Protein AF-A0A6B1F354-F1 (afdb_monomer_lite)

Secondary structure (DSSP, 8-state):
--EEEEETTEEEEE----TTTTT--HHHHHHHHHH-GGGTSTTPEEEEEEE---TT----EEEEEE-TT--EEEE---

Sequence (78 aa):
MALFQFNDNTFTSIEETTYEEVGKLERDIQTLIKTQPEIISPDTLIVSEEFSPWEDSNNRIDLLGIDSEANLVVIELK

Structure (mmCIF, N/CA/C/O backbone):
data_AF-A0A6B1F354-F1
#
_entry.id   AF-A0A6B1F354-F1
#
loop_
_atom_site.group_PDB
_atom_site.id
_atom_site.type_symbol
_atom_site.label_atom_id
_atom_site.label_alt_id
_atom_site.label_comp_id
_atom_site.label_asym_id
_atom_site.label_entity_id
_atom_site.label_seq_id
_atom_site.pdbx_PDB_ins_code
_atom_site.Cartn_x
_atom_site.Cartn_y
_atom_site.Cartn_z
_atom_site.occupancy
_atom_site.B_iso_or_equiv
_atom_site.auth_seq_id
_atom_site.auth_comp_id
_atom_site.auth_asym_id
_atom_site.auth_atom_id
_atom_site.pdbx_PDB_model_num
ATOM 1 N N . MET A 1 1 ? -13.715 10.862 9.816 1.00 73.88 1 MET A N 1
ATOM 2 C CA . MET A 1 1 ? -14.944 10.387 9.114 1.00 73.88 1 MET A CA 1
ATOM 3 C C . MET A 1 1 ? -15.337 9.115 9.829 1.00 73.88 1 MET A C 1
ATOM 5 O O . MET A 1 1 ? -14.468 8.275 9.970 1.00 73.88 1 MET A O 1
ATOM 9 N N . ALA A 1 2 ? -16.563 8.976 10.340 1.00 85.00 2 ALA A N 1
ATOM 10 C CA . ALA A 1 2 ? -16.872 7.841 11.214 1.00 85.00 2 ALA A CA 1
ATOM 11 C C . ALA A 1 2 ? -16.839 6.510 10.439 1.00 85.00 2 ALA A C 1
ATOM 13 O O . ALA A 1 2 ? -17.574 6.344 9.464 1.00 85.00 2 ALA A O 1
ATOM 14 N N . LEU A 1 3 ? -15.982 5.584 10.875 1.00 92.25 3 LEU A N 1
ATOM 15 C CA . LEU A 1 3 ? -15.894 4.223 10.353 1.00 92.25 3 LEU A CA 1
ATOM 16 C C . LEU A 1 3 ? -16.652 3.276 11.286 1.00 92.25 3 LEU A C 1
ATOM 18 O O . LEU A 1 3 ? -16.561 3.382 12.506 1.00 92.25 3 LEU A O 1
ATOM 22 N N . PHE A 1 4 ? -17.398 2.336 10.710 1.00 94.12 4 PHE A N 1
ATOM 23 C CA . PHE A 1 4 ? -18.127 1.317 11.460 1.00 94.12 4 PHE A CA 1
ATOM 24 C C . PHE A 1 4 ? -17.839 -0.058 10.873 1.00 94.12 4 PHE A C 1
ATOM 26 O O . PHE A 1 4 ? -17.853 -0.235 9.654 1.00 94.12 4 PHE A O 1
ATOM 33 N N . GLN A 1 5 ? -17.634 -1.043 11.742 1.00 94.12 5 GLN A N 1
ATOM 34 C CA . GLN A 1 5 ? -17.589 -2.445 11.356 1.00 94.12 5 GLN A CA 1
ATOM 35 C C . GLN A 1 5 ? -19.004 -3.029 11.413 1.00 94.12 5 GLN A C 1
ATOM 37 O O . GLN A 1 5 ? -19.688 -2.899 12.431 1.00 94.12 5 GLN A O 1
ATOM 42 N N . PHE A 1 6 ? -19.438 -3.677 10.330 1.00 95.81 6 PHE A N 1
ATOM 43 C CA . PHE A 1 6 ? -20.700 -4.412 10.280 1.00 95.81 6 PHE A CA 1
ATOM 44 C C . PHE A 1 6 ? -20.441 -5.912 10.411 1.00 95.81 6 PHE A C 1
ATOM 46 O O . PHE A 1 6 ? -19.949 -6.528 9.470 1.00 95.81 6 PHE A O 1
ATOM 53 N N . ASN A 1 7 ? -20.803 -6.484 11.559 1.00 92.69 7 ASN A N 1
ATOM 54 C CA . ASN A 1 7 ? -20.715 -7.918 11.846 1.00 92.69 7 ASN A CA 1
ATOM 55 C C . ASN A 1 7 ? -21.982 -8.360 12.592 1.00 92.69 7 ASN A C 1
ATOM 57 O O . ASN A 1 7 ? -22.535 -7.593 13.382 1.00 92.69 7 ASN A O 1
ATOM 61 N N . ASP A 1 8 ? -22.446 -9.590 12.356 1.00 92.25 8 ASP A N 1
ATOM 62 C CA . ASP A 1 8 ? -23.571 -10.205 13.085 1.00 92.25 8 ASP A CA 1
ATOM 63 C C . ASP A 1 8 ? -24.829 -9.324 13.176 1.00 92.25 8 ASP A C 1
ATOM 65 O O . ASP A 1 8 ? -25.522 -9.276 14.191 1.00 92.25 8 ASP A O 1
ATOM 69 N N . ASN A 1 9 ? -25.132 -8.607 12.090 1.00 93.19 9 ASN A N 1
ATOM 70 C CA . ASN A 1 9 ? -26.275 -7.697 12.002 1.00 93.19 9 ASN A CA 1
ATOM 71 C C . ASN A 1 9 ? -26.226 -6.521 13.006 1.00 93.19 9 ASN A C 1
ATOM 73 O O . ASN A 1 9 ? -27.261 -5.938 13.340 1.00 93.19 9 ASN A O 1
ATOM 77 N N . THR A 1 10 ? -25.025 -6.161 13.469 1.00 94.81 10 THR A N 1
ATOM 78 C CA . THR A 1 10 ? -24.748 -5.032 14.368 1.00 94.81 10 THR A CA 1
ATOM 79 C C . THR A 1 10 ? -23.664 -4.119 13.792 1.00 94.81 10 THR A C 1
ATOM 81 O O . THR A 1 10 ? -22.796 -4.562 13.038 1.00 94.81 10 THR A O 1
ATOM 84 N N . PHE A 1 11 ? -23.720 -2.831 14.145 1.00 95.00 11 PHE A N 1
ATOM 85 C CA . PHE A 1 11 ? -22.682 -1.854 13.812 1.00 95.00 11 PHE A CA 1
ATOM 86 C C . PHE A 1 11 ? -21.868 -1.519 15.058 1.00 95.00 11 PHE A C 1
ATOM 88 O O . PHE A 1 11 ? -22.433 -1.109 16.072 1.00 95.00 11 PHE A O 1
ATOM 95 N N . THR A 1 12 ? -20.548 -1.651 14.958 1.00 94.50 12 THR A N 1
ATOM 96 C CA . THR A 1 12 ? -19.604 -1.246 16.007 1.00 94.50 12 THR A CA 1
ATOM 97 C C . THR A 1 12 ? -18.748 -0.095 15.491 1.00 94.50 12 THR A C 1
ATOM 99 O O . THR A 1 12 ? -18.224 -0.177 14.382 1.00 94.50 12 THR A O 1
ATOM 102 N N . SER A 1 13 ? -18.639 0.987 16.267 1.00 93.50 13 SER A N 1
ATOM 103 C CA . SER A 1 13 ? -17.777 2.127 15.926 1.00 93.50 13 SER A CA 1
ATOM 104 C C . SER A 1 13 ? -16.316 1.687 15.905 1.00 93.50 13 SER A C 1
ATOM 106 O O . SER A 1 13 ? -15.873 0.991 16.819 1.00 93.50 13 SER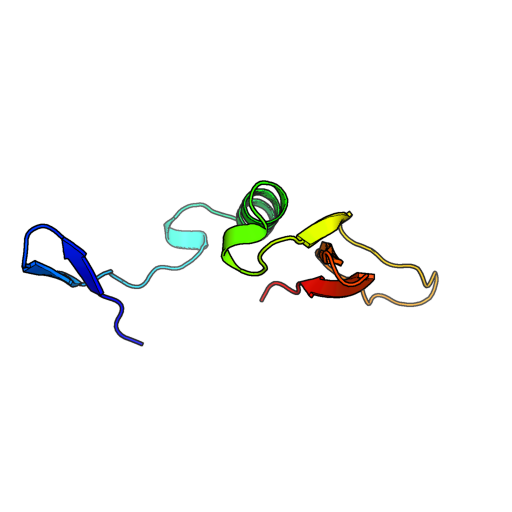 A O 1
ATOM 108 N N . ILE A 1 14 ? -15.580 2.081 14.869 1.00 94.44 14 ILE A N 1
ATOM 109 C CA . ILE A 1 14 ? -14.127 1.938 14.819 1.00 94.44 14 ILE A CA 1
ATOM 110 C C . ILE A 1 14 ? -13.547 3.261 15.308 1.00 94.44 14 ILE A C 1
ATOM 112 O O . ILE A 1 14 ? -13.717 4.293 14.657 1.00 94.44 14 ILE A O 1
ATOM 116 N N . GLU A 1 15 ? -12.898 3.221 16.469 1.00 91.62 15 GLU A N 1
ATOM 117 C CA . GLU A 1 15 ? -12.212 4.381 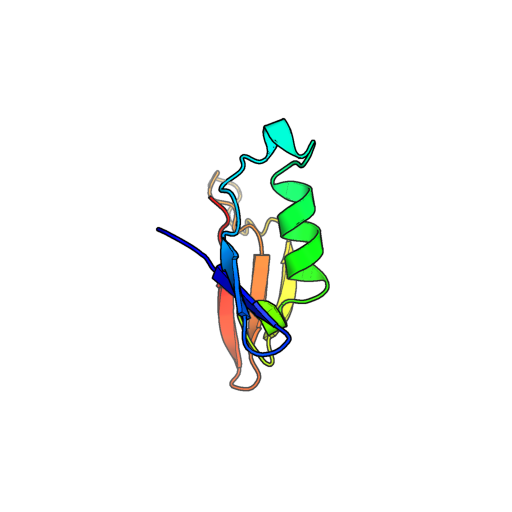17.034 1.00 91.62 15 GLU A CA 1
ATOM 118 C C . GLU A 1 15 ? -11.068 4.818 16.110 1.00 91.62 15 GLU A C 1
ATOM 120 O O . GLU A 1 15 ? -10.299 3.990 15.613 1.00 91.62 15 GLU A O 1
ATOM 125 N N . GLU A 1 16 ? -10.969 6.126 15.866 1.00 91.31 16 GLU A N 1
ATOM 126 C CA . GLU A 1 16 ? -9.825 6.697 15.157 1.00 91.31 16 GLU A CA 1
ATOM 127 C C . GLU A 1 16 ? -8.564 6.536 16.024 1.00 91.31 16 GLU A C 1
ATOM 129 O O . GLU A 1 16 ? -8.619 6.577 17.252 1.00 91.31 16 GLU A O 1
ATOM 134 N N . THR A 1 17 ? -7.418 6.337 15.380 1.00 90.81 17 THR A N 1
ATOM 135 C CA . THR A 1 17 ? -6.126 6.216 16.059 1.00 90.81 17 THR A CA 1
ATOM 136 C C . THR A 1 17 ? -5.024 6.829 15.206 1.00 90.81 17 THR A C 1
ATOM 138 O O . THR A 1 17 ? -5.222 7.120 14.023 1.00 90.81 17 THR A O 1
ATOM 141 N N . THR A 1 18 ? -3.856 7.025 15.801 1.00 89.12 18 THR A N 1
ATOM 142 C CA . THR A 1 18 ? -2.642 7.506 15.140 1.00 89.12 18 THR A CA 1
ATOM 143 C C . THR A 1 18 ? -1.588 6.405 15.061 1.00 89.12 18 THR A C 1
ATOM 145 O O . THR A 1 18 ? -1.598 5.463 15.851 1.00 89.12 18 THR A O 1
ATOM 148 N N . TYR A 1 19 ? -0.628 6.536 14.141 1.00 88.25 19 TYR A N 1
ATOM 149 C CA . TYR A 1 19 ? 0.501 5.605 14.049 1.00 88.25 19 TYR A CA 1
ATOM 150 C C . TYR A 1 19 ? 1.283 5.485 15.367 1.00 88.25 19 TYR A C 1
ATOM 152 O O . TYR A 1 19 ? 1.679 4.383 15.745 1.00 88.25 19 TYR A O 1
ATOM 160 N N . GLU A 1 20 ? 1.449 6.594 16.092 1.00 90.25 20 GLU A N 1
ATOM 161 C CA . GLU A 1 20 ? 2.149 6.628 17.379 1.00 90.25 20 GLU A CA 1
ATOM 162 C C . GLU A 1 20 ? 1.432 5.792 18.447 1.00 90.25 20 GLU A C 1
ATOM 164 O O . GLU A 1 20 ? 2.060 4.962 19.104 1.00 90.25 20 GLU A O 1
ATOM 169 N N . GLU A 1 21 ? 0.113 5.950 18.578 1.00 93.88 21 GLU A N 1
ATOM 170 C CA . GLU A 1 21 ? -0.696 5.227 19.570 1.00 93.88 21 GLU A CA 1
ATOM 171 C C . GLU A 1 21 ? -0.662 3.709 19.373 1.00 93.88 21 GLU A C 1
ATOM 173 O O . GLU A 1 21 ? -0.684 2.957 20.349 1.00 93.88 21 GLU A O 1
ATOM 178 N N . VAL A 1 22 ? -0.574 3.250 18.121 1.00 93.00 22 VAL A N 1
ATOM 179 C CA . VAL A 1 22 ? -0.478 1.819 17.795 1.00 93.00 22 VAL A CA 1
ATOM 180 C C . VAL A 1 22 ? 0.964 1.313 17.674 1.00 93.00 22 VAL A C 1
ATOM 182 O O . VAL A 1 22 ? 1.174 0.142 17.345 1.00 93.00 22 VAL A O 1
ATOM 185 N N . GLY A 1 23 ? 1.964 2.163 17.933 1.00 93.50 23 GLY A N 1
ATOM 186 C CA . GLY A 1 23 ? 3.383 1.806 17.850 1.00 93.50 23 GLY A CA 1
ATOM 187 C C . GLY A 1 23 ? 3.815 1.372 16.448 1.00 93.50 23 GLY A C 1
ATOM 188 O O . GLY A 1 23 ? 4.609 0.438 16.310 1.00 93.50 23 GLY A O 1
ATOM 189 N N . LYS A 1 24 ? 3.249 2.001 15.414 1.00 92.81 24 LYS A N 1
ATOM 190 C CA . LYS A 1 24 ? 3.555 1.740 14.005 1.00 92.81 24 LYS A CA 1
ATOM 191 C C . LYS A 1 24 ? 4.286 2.910 13.376 1.00 92.81 24 LYS A C 1
ATOM 193 O O . LYS A 1 24 ? 4.124 4.060 13.769 1.00 92.81 24 LYS A O 1
ATOM 198 N N . LEU A 1 25 ? 5.082 2.592 12.370 1.00 92.19 25 LEU A N 1
ATOM 199 C CA . LEU A 1 25 ? 5.709 3.559 11.485 1.00 92.19 25 LEU A CA 1
ATOM 200 C C . LEU A 1 25 ? 5.050 3.492 10.109 1.00 92.19 25 LEU A C 1
ATOM 202 O O . LEU A 1 25 ? 4.497 2.467 9.714 1.00 92.19 25 LEU A O 1
ATOM 206 N N . GLU A 1 26 ? 5.186 4.560 9.332 1.00 90.00 26 GLU A N 1
ATOM 207 C CA . GLU A 1 26 ? 4.735 4.598 7.935 1.00 90.00 26 GLU A CA 1
ATOM 208 C C . GLU A 1 26 ? 5.315 3.432 7.115 1.00 90.00 26 GLU A C 1
ATOM 210 O O . GLU A 1 26 ? 4.610 2.780 6.343 1.00 90.00 26 GLU A O 1
ATOM 215 N N . ARG A 1 27 ? 6.578 3.066 7.382 1.00 91.88 27 ARG A N 1
ATOM 216 C CA . ARG A 1 27 ? 7.246 1.927 6.736 1.00 91.88 27 ARG A CA 1
ATOM 217 C C . ARG A 1 27 ? 6.573 0.582 7.026 1.00 91.88 27 ARG A C 1
ATOM 219 O O . ARG A 1 27 ? 6.638 -0.320 6.186 1.00 91.88 27 ARG A O 1
ATOM 226 N N . ASP A 1 28 ? 5.913 0.432 8.174 1.00 93.62 28 ASP A N 1
ATOM 227 C CA . ASP A 1 28 ? 5.156 -0.785 8.481 1.00 93.62 28 ASP A CA 1
ATOM 228 C C . ASP A 1 28 ? 3.945 -0.903 7.549 1.00 93.62 28 ASP A C 1
ATOM 230 O O . ASP A 1 28 ? 3.690 -1.972 6.994 1.00 93.62 28 ASP A O 1
ATOM 234 N N . ILE A 1 29 ? 3.239 0.207 7.318 1.00 91.69 29 ILE A N 1
ATOM 235 C CA . ILE A 1 29 ? 2.093 0.267 6.404 1.00 91.69 29 ILE A CA 1
ATOM 236 C C . ILE A 1 29 ? 2.538 0.065 4.958 1.00 91.69 29 ILE A C 1
ATOM 238 O O . ILE A 1 29 ? 1.935 -0.735 4.245 1.00 91.69 29 ILE A O 1
ATOM 242 N N . GLN A 1 30 ? 3.633 0.704 4.541 1.00 94.50 30 GLN A N 1
ATOM 243 C CA . GLN A 1 30 ? 4.228 0.481 3.221 1.00 94.50 30 GLN A CA 1
ATOM 244 C C . GLN A 1 30 ? 4.549 -0.997 2.994 1.00 94.50 30 GLN A C 1
ATOM 246 O O . GLN A 1 30 ? 4.274 -1.543 1.926 1.00 94.50 30 GLN A O 1
ATOM 251 N N . THR A 1 31 ? 5.097 -1.664 4.013 1.00 94.81 31 THR A N 1
ATOM 252 C CA . THR A 1 31 ? 5.414 -3.093 3.946 1.00 94.81 31 THR A CA 1
ATOM 253 C C . THR A 1 31 ? 4.148 -3.930 3.787 1.00 94.81 31 THR A C 1
ATOM 255 O O . THR A 1 31 ? 4.131 -4.822 2.942 1.00 94.81 31 THR A O 1
ATOM 258 N N . LEU A 1 32 ? 3.084 -3.618 4.533 1.00 94.25 32 LEU A N 1
ATOM 259 C CA . LEU A 1 32 ? 1.795 -4.305 4.419 1.00 94.25 32 LEU A CA 1
ATOM 260 C C . LEU A 1 32 ? 1.165 -4.118 3.033 1.00 94.25 32 LEU A C 1
ATOM 262 O O . LEU A 1 32 ? 0.796 -5.106 2.398 1.00 94.25 32 LEU A O 1
ATOM 266 N N . ILE A 1 33 ? 1.114 -2.882 2.530 1.00 94.75 33 ILE A N 1
ATOM 267 C CA . ILE A 1 33 ? 0.594 -2.575 1.190 1.00 94.75 33 ILE A CA 1
ATOM 268 C C . ILE A 1 33 ? 1.417 -3.291 0.122 1.00 94.75 33 ILE A C 1
ATOM 270 O O . ILE A 1 33 ? 0.853 -3.874 -0.792 1.00 94.75 33 ILE A O 1
ATOM 274 N N . LYS A 1 34 ? 2.746 -3.326 0.243 1.00 95.00 34 LYS A N 1
ATOM 275 C CA . LYS A 1 34 ? 3.596 -4.064 -0.696 1.00 95.00 34 LYS A CA 1
ATOM 276 C C . LYS A 1 34 ? 3.303 -5.564 -0.709 1.00 95.00 34 LYS A C 1
ATOM 278 O O . LYS A 1 34 ? 3.360 -6.181 -1.768 1.00 95.00 34 LYS A O 1
ATOM 283 N N . THR A 1 35 ? 3.051 -6.164 0.457 1.00 95.50 35 THR A N 1
ATOM 284 C CA . THR A 1 35 ? 2.738 -7.600 0.552 1.00 95.50 35 THR A CA 1
ATOM 285 C C . THR A 1 35 ? 1.332 -7.943 0.078 1.00 95.50 35 THR A C 1
ATOM 287 O O . THR A 1 35 ? 1.093 -9.095 -0.270 1.00 95.50 35 THR A O 1
ATOM 290 N N . GLN A 1 36 ? 0.429 -6.963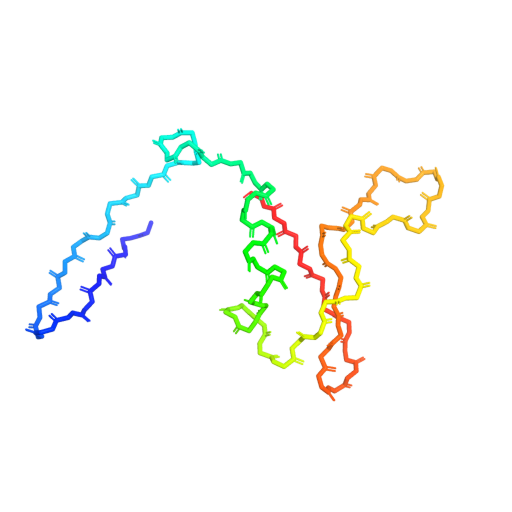 0.083 1.00 95.50 36 GLN A N 1
ATOM 291 C CA . GLN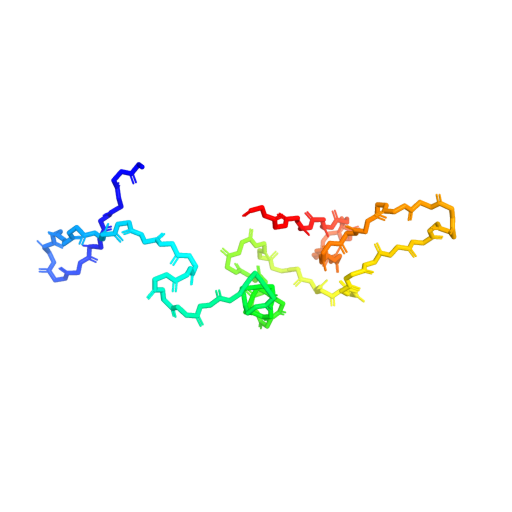 A 1 36 ? -0.974 -7.139 -0.265 1.00 95.50 36 GLN A CA 1
ATOM 292 C C . GLN A 1 36 ? -1.513 -5.910 -1.030 1.00 95.50 36 GLN A C 1
ATOM 294 O O . GLN A 1 36 ? -2.394 -5.204 -0.525 1.00 95.50 36 GLN A O 1
ATOM 299 N N . PRO A 1 37 ? -0.971 -5.593 -2.222 1.00 94.69 37 PRO A N 1
ATOM 300 C CA . PRO A 1 37 ? -1.333 -4.377 -2.954 1.00 94.69 37 PRO A CA 1
ATOM 301 C C . PRO A 1 37 ? -2.800 -4.375 -3.401 1.00 94.69 37 PRO A C 1
ATOM 303 O O . PRO A 1 37 ? -3.402 -3.308 -3.544 1.00 94.69 37 PRO A O 1
ATOM 306 N N . GLU A 1 38 ? -3.413 -5.554 -3.529 1.00 94.31 38 GLU A N 1
ATOM 307 C CA . GLU A 1 38 ? -4.799 -5.737 -3.956 1.00 94.31 38 GLU A CA 1
ATOM 308 C C . GLU A 1 38 ? -5.832 -5.072 -3.036 1.00 94.31 38 GLU A C 1
ATOM 310 O O . GLU A 1 38 ? -6.963 -4.844 -3.462 1.00 94.31 38 GLU A O 1
ATOM 315 N N . ILE A 1 39 ? -5.458 -4.723 -1.797 1.00 92.38 39 ILE A N 1
ATOM 316 C CA . ILE A 1 39 ? -6.346 -4.016 -0.862 1.00 92.38 39 ILE A CA 1
ATOM 317 C C . ILE A 1 39 ? -6.679 -2.588 -1.322 1.00 92.38 39 ILE A C 1
ATOM 319 O O . ILE A 1 39 ? -7.738 -2.066 -0.976 1.00 92.38 39 ILE A O 1
ATOM 323 N N . ILE A 1 40 ? -5.798 -1.967 -2.113 1.00 92.50 40 ILE A N 1
ATOM 324 C CA . ILE A 1 40 ? -5.997 -0.623 -2.679 1.00 92.50 40 ILE A CA 1
ATOM 325 C C . ILE A 1 40 ? -5.944 -0.600 -4.209 1.00 92.50 40 ILE A C 1
ATOM 327 O O . ILE A 1 40 ? -6.486 0.316 -4.823 1.00 92.50 40 ILE A O 1
ATOM 331 N N . SER A 1 41 ? -5.293 -1.584 -4.830 1.00 94.56 41 SER A N 1
ATOM 332 C CA . SER A 1 41 ? -5.097 -1.659 -6.274 1.00 94.56 41 SER A CA 1
ATOM 333 C C . SER A 1 41 ? -5.088 -3.128 -6.724 1.00 94.56 41 SER A C 1
ATOM 335 O O . SER A 1 41 ? -4.047 -3.787 -6.661 1.00 94.56 41 SER A O 1
ATOM 337 N N . PRO A 1 42 ? -6.254 -3.674 -7.120 1.00 94.00 42 PRO A N 1
ATOM 338 C CA . PRO A 1 42 ? -6.367 -5.043 -7.618 1.00 94.00 42 PRO A CA 1
ATOM 339 C C . PRO A 1 42 ? -5.457 -5.293 -8.821 1.00 94.00 42 PRO A C 1
ATOM 341 O O . PRO A 1 42 ? -5.228 -4.392 -9.622 1.00 94.00 42 PRO A O 1
ATOM 344 N N . ASP A 1 43 ? -4.965 -6.526 -8.951 1.00 95.62 43 ASP A N 1
ATOM 345 C CA . ASP A 1 43 ? -4.123 -6.975 -10.069 1.00 95.62 43 ASP A CA 1
ATOM 346 C C . ASP A 1 43 ? -2.841 -6.147 -10.299 1.00 95.62 43 ASP A C 1
ATOM 348 O O . ASP A 1 43 ? -2.274 -6.162 -11.393 1.00 95.62 43 ASP A O 1
ATOM 352 N N . THR A 1 44 ? -2.353 -5.462 -9.260 1.00 97.44 44 THR A N 1
ATOM 353 C CA . THR A 1 44 ? -1.118 -4.671 -9.304 1.00 97.44 44 THR A CA 1
ATOM 354 C C . THR A 1 44 ? 0.079 -5.461 -8.799 1.00 97.44 44 THR A C 1
ATOM 356 O O . THR A 1 44 ? 0.123 -5.916 -7.655 1.00 97.44 44 THR A O 1
ATOM 359 N N . LEU A 1 45 ? 1.107 -5.555 -9.639 1.00 96.75 45 LEU A N 1
ATOM 360 C CA . LEU A 1 45 ? 2.424 -6.053 -9.267 1.00 96.75 45 LEU A CA 1
ATOM 361 C C . LEU A 1 45 ? 3.306 -4.889 -8.814 1.00 96.75 45 LEU A C 1
ATOM 363 O O . LEU A 1 45 ? 3.608 -4.004 -9.611 1.00 96.75 45 LEU A O 1
ATOM 367 N N . ILE A 1 46 ? 3.783 -4.913 -7.569 1.00 97.31 46 ILE A N 1
ATOM 368 C CA . ILE A 1 46 ? 4.800 -3.961 -7.101 1.00 97.31 46 ILE A CA 1
ATOM 369 C C . ILE A 1 46 ? 6.160 -4.318 -7.712 1.00 97.31 46 ILE A C 1
ATOM 371 O O . ILE A 1 46 ? 6.632 -5.447 -7.584 1.00 97.31 46 ILE A O 1
ATOM 375 N N . VAL A 1 47 ? 6.794 -3.341 -8.360 1.00 96.38 47 VAL A N 1
ATOM 376 C CA . VAL A 1 47 ? 8.071 -3.493 -9.075 1.00 96.38 47 VAL A CA 1
ATOM 377 C C . VAL A 1 47 ? 9.226 -2.726 -8.431 1.00 96.38 47 VAL A C 1
ATOM 379 O O . VAL A 1 47 ? 10.380 -3.080 -8.659 1.00 96.38 47 VAL A O 1
ATOM 382 N N . SER A 1 48 ? 8.948 -1.702 -7.617 1.00 95.75 48 SER A N 1
ATOM 383 C CA . SER A 1 48 ? 9.975 -0.981 -6.857 1.00 95.75 48 SER A CA 1
ATOM 384 C C . SER A 1 48 ? 9.414 -0.384 -5.572 1.00 95.75 48 SER A C 1
ATOM 386 O O . SER A 1 48 ? 8.276 0.078 -5.529 1.00 95.75 48 SER A O 1
ATOM 388 N N . GLU A 1 49 ? 10.260 -0.336 -4.548 1.00 94.62 49 GLU A N 1
ATOM 389 C CA . GLU A 1 49 ? 10.094 0.513 -3.368 1.00 94.62 49 GLU A CA 1
ATOM 390 C C . GLU A 1 49 ? 11.012 1.721 -3.503 1.00 94.62 49 GLU A C 1
ATOM 392 O O . GLU A 1 49 ? 12.089 1.593 -4.090 1.00 94.62 49 GLU A O 1
ATOM 397 N N . GLU A 1 50 ? 10.615 2.856 -2.929 1.00 92.00 50 GLU A N 1
ATOM 398 C CA . GLU A 1 50 ? 11.497 4.011 -2.740 1.00 92.00 50 GLU A CA 1
ATOM 399 C C . GLU A 1 50 ? 12.193 4.442 -4.048 1.00 92.00 50 GLU A C 1
ATOM 401 O O . GLU A 1 50 ? 13.379 4.775 -4.085 1.00 92.00 50 GLU A O 1
ATOM 406 N N . PHE A 1 51 ? 11.432 4.418 -5.145 1.00 91.56 51 PHE A N 1
ATOM 407 C CA . PHE A 1 51 ? 11.936 4.629 -6.492 1.00 91.56 51 PHE A CA 1
ATOM 408 C C . PHE A 1 51 ? 12.290 6.102 -6.715 1.00 91.56 51 PHE A C 1
ATOM 410 O O . PHE A 1 51 ? 11.423 6.976 -6.685 1.00 91.56 51 PHE A O 1
ATOM 417 N N . SER A 1 52 ? 13.570 6.367 -6.980 1.00 90.94 52 SER A N 1
ATOM 418 C CA . SER A 1 52 ? 14.064 7.667 -7.438 1.00 90.94 52 SER A CA 1
ATOM 419 C C . SER A 1 52 ? 14.999 7.467 -8.636 1.00 90.94 52 SER A C 1
ATOM 421 O O . SER A 1 52 ? 16.132 7.016 -8.460 1.00 90.94 52 SER A O 1
ATOM 423 N N . PRO A 1 53 ? 14.542 7.755 -9.868 1.00 81.38 53 PRO A N 1
ATOM 424 C CA . PRO A 1 53 ? 15.362 7.608 -11.068 1.00 81.38 53 PRO A CA 1
ATOM 425 C C . PRO A 1 53 ? 16.227 8.842 -11.365 1.00 81.38 53 PRO A C 1
ATOM 427 O O . PRO A 1 53 ? 16.992 8.826 -12.327 1.00 81.38 53 PRO A O 1
ATOM 430 N N . TRP A 1 54 ? 16.087 9.926 -10.598 1.00 82.81 54 TRP A N 1
ATOM 431 C CA . TRP A 1 54 ? 16.758 11.195 -10.870 1.00 82.81 54 TRP A CA 1
ATOM 432 C C . TRP A 1 54 ? 17.798 11.481 -9.790 1.00 82.81 54 TRP A C 1
ATOM 434 O O . TRP A 1 54 ? 17.441 11.716 -8.639 1.00 82.81 54 TRP A O 1
ATOM 444 N N . GLU A 1 55 ? 19.076 11.513 -10.174 1.00 70.31 55 GLU A N 1
ATOM 445 C CA . GLU A 1 55 ? 20.196 11.746 -9.246 1.00 70.31 55 GLU A CA 1
ATOM 446 C C . GLU A 1 55 ? 20.125 13.114 -8.534 1.00 70.31 55 GLU A C 1
ATOM 448 O O . GLU A 1 55 ? 20.613 13.240 -7.415 1.00 70.31 55 GLU A O 1
ATOM 453 N N . ASP A 1 56 ? 19.445 14.103 -9.129 1.00 76.12 56 ASP A N 1
ATOM 454 C CA . ASP A 1 56 ? 19.307 15.467 -8.590 1.00 76.12 56 ASP A CA 1
ATOM 455 C C . ASP A 1 56 ? 17.935 15.760 -7.941 1.00 76.12 56 ASP A C 1
ATOM 457 O O . ASP A 1 56 ? 17.662 16.899 -7.550 1.00 76.12 56 ASP A O 1
ATOM 461 N N . SER A 1 57 ? 17.039 14.769 -7.836 1.00 76.94 57 SER A N 1
ATOM 462 C CA . SER A 1 57 ? 15.701 14.959 -7.258 1.00 76.94 57 SER A CA 1
ATOM 463 C C . SER A 1 57 ? 15.554 14.234 -5.927 1.00 76.94 57 SER A C 1
ATOM 465 O O . SER A 1 57 ? 15.717 13.020 -5.837 1.00 76.94 57 SER A O 1
ATOM 467 N N . ASN A 1 58 ? 15.126 14.971 -4.901 1.00 75.31 58 ASN A N 1
ATOM 468 C CA . ASN A 1 58 ? 14.681 14.376 -3.638 1.00 75.31 58 ASN A CA 1
ATOM 469 C C . ASN A 1 58 ? 13.290 13.725 -3.745 1.00 75.31 58 ASN A C 1
ATOM 471 O O . ASN A 1 58 ? 12.803 13.185 -2.751 1.00 75.31 58 ASN A O 1
ATOM 475 N N . ASN A 1 59 ? 12.639 13.775 -4.914 1.00 80.62 59 ASN A N 1
ATOM 476 C CA . ASN A 1 59 ? 11.343 13.138 -5.105 1.00 80.62 59 ASN A CA 1
ATOM 477 C C . ASN A 1 59 ? 11.537 11.634 -5.258 1.00 80.62 59 ASN A C 1
ATOM 479 O O . ASN A 1 59 ? 12.143 11.165 -6.223 1.00 80.62 59 ASN A O 1
ATOM 483 N N . ARG A 1 60 ? 10.988 10.901 -4.299 1.00 89.44 60 ARG A N 1
ATOM 484 C CA . ARG A 1 60 ? 11.041 9.452 -4.220 1.00 89.44 60 ARG A CA 1
ATOM 485 C C . ARG A 1 60 ? 9.618 8.936 -4.142 1.00 89.44 60 ARG A C 1
ATOM 487 O O . ARG A 1 60 ? 8.869 9.403 -3.296 1.00 8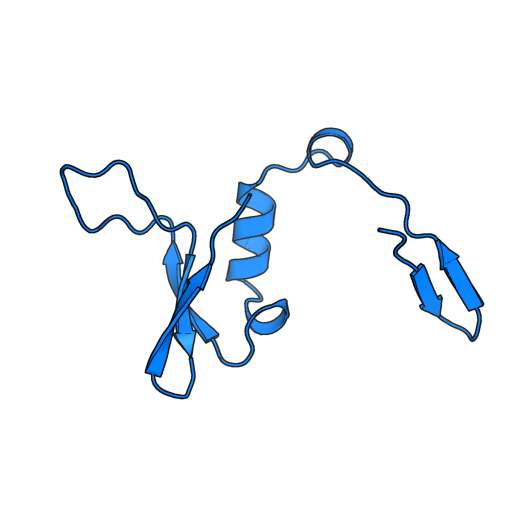9.44 60 ARG A O 1
ATOM 494 N N . ILE A 1 61 ? 9.289 7.999 -5.020 1.00 93.12 61 ILE A N 1
ATOM 495 C CA . ILE A 1 61 ? 8.000 7.314 -5.003 1.00 93.12 61 ILE A CA 1
ATOM 496 C C . ILE A 1 61 ? 8.074 6.183 -3.982 1.00 93.12 61 ILE A C 1
ATOM 498 O O . ILE A 1 61 ? 8.993 5.365 -4.054 1.00 93.12 61 ILE A O 1
ATOM 502 N N . ASP A 1 62 ? 7.113 6.098 -3.063 1.00 95.00 62 ASP A N 1
ATOM 503 C CA . ASP A 1 62 ? 7.138 5.074 -2.011 1.00 95.00 62 ASP A CA 1
ATOM 504 C C . ASP A 1 62 ? 7.004 3.662 -2.583 1.00 95.00 62 ASP A C 1
ATOM 506 O O . ASP A 1 62 ? 7.828 2.791 -2.283 1.00 95.00 62 ASP A O 1
ATOM 510 N N . LEU A 1 63 ? 5.997 3.430 -3.430 1.00 96.06 63 LEU A N 1
ATOM 511 C CA . LEU A 1 63 ? 5.805 2.168 -4.142 1.00 96.06 63 LEU A CA 1
ATOM 512 C C . LEU A 1 63 ? 5.419 2.418 -5.603 1.00 96.06 63 LEU A C 1
ATOM 514 O O . LEU A 1 63 ? 4.514 3.196 -5.914 1.00 96.06 63 LEU A O 1
ATOM 518 N N . LEU A 1 64 ? 6.093 1.700 -6.498 1.00 96.94 64 LEU A N 1
ATOM 519 C CA . LEU A 1 64 ? 5.812 1.681 -7.927 1.00 96.94 64 LEU A CA 1
ATOM 520 C C . LEU A 1 64 ? 5.318 0.294 -8.325 1.00 96.94 64 LEU A C 1
ATOM 522 O O . LEU A 1 64 ? 5.965 -0.704 -8.001 1.00 96.94 64 LEU A O 1
ATOM 526 N N . GLY A 1 65 ? 4.210 0.233 -9.055 1.00 96.94 65 GLY A N 1
ATOM 527 C CA . GLY A 1 65 ? 3.628 -1.003 -9.560 1.00 96.94 65 GLY A CA 1
ATOM 528 C C . GLY A 1 65 ? 3.168 -0.916 -11.012 1.00 96.94 65 GLY A C 1
ATOM 529 O O . GLY A 1 65 ? 3.189 0.149 -11.628 1.00 96.94 65 GLY A O 1
ATOM 530 N N . ILE A 1 66 ? 2.771 -2.063 -11.554 1.00 97.88 66 ILE A N 1
ATOM 531 C CA . ILE A 1 66 ? 2.189 -2.215 -12.890 1.00 97.88 66 ILE A CA 1
ATOM 532 C C . ILE A 1 66 ? 0.941 -3.089 -12.757 1.00 97.88 66 ILE A C 1
ATOM 534 O O . ILE A 1 66 ? 1.012 -4.147 -12.128 1.00 97.88 66 ILE A O 1
ATOM 538 N N . ASP A 1 67 ? -0.181 -2.655 -13.326 1.00 97.06 67 ASP A N 1
ATOM 539 C CA . ASP A 1 67 ? -1.419 -3.443 -13.337 1.00 97.06 67 ASP A CA 1
ATOM 540 C C . ASP A 1 67 ? -1.499 -4.417 -14.531 1.00 97.06 67 ASP A C 1
ATOM 542 O O . ASP A 1 67 ? -0.618 -4.475 -15.398 1.00 97.06 67 ASP A O 1
ATOM 546 N N . SER A 1 68 ? -2.574 -5.205 -14.585 1.00 96.12 68 SER A N 1
ATOM 547 C CA . SER A 1 68 ? -2.804 -6.194 -15.650 1.00 96.12 68 SER A CA 1
ATOM 548 C C . SER A 1 68 ? -2.978 -5.600 -17.057 1.00 96.12 68 SER A C 1
ATOM 550 O O . SER A 1 68 ? -2.795 -6.316 -18.045 1.00 96.12 68 SER A O 1
ATOM 552 N N . GLU A 1 69 ? -3.273 -4.304 -17.168 1.00 97.38 69 GLU A N 1
ATOM 553 C CA . GLU A 1 69 ? -3.394 -3.567 -18.431 1.00 97.38 69 GLU A CA 1
ATOM 554 C C . GLU A 1 69 ? -2.093 -2.833 -18.809 1.00 97.38 69 GLU A C 1
ATOM 556 O O . GLU A 1 69 ? -2.051 -2.108 -19.804 1.00 97.38 69 GLU A O 1
ATOM 561 N N . ALA A 1 70 ? -1.013 -3.065 -18.055 1.00 96.25 70 ALA A N 1
ATOM 562 C CA . ALA A 1 70 ? 0.281 -2.402 -18.187 1.00 96.25 70 ALA A CA 1
ATOM 563 C C . ALA A 1 70 ? 0.256 -0.889 -17.892 1.00 96.25 70 ALA A C 1
ATOM 565 O O . ALA A 1 70 ? 1.149 -0.158 -18.339 1.00 96.25 70 ALA A O 1
ATOM 566 N N . ASN A 1 71 ? -0.716 -0.411 -17.111 1.00 97.44 71 ASN A N 1
ATOM 567 C CA . ASN A 1 71 ? -0.677 0.944 -16.574 1.00 97.44 71 ASN A CA 1
ATOM 568 C C . ASN A 1 71 ? 0.323 1.027 -15.418 1.00 97.44 71 ASN A C 1
ATOM 570 O O . ASN A 1 71 ? 0.489 0.092 -14.633 1.00 97.44 71 ASN A O 1
ATOM 574 N N . LEU A 1 72 ? 0.969 2.186 -15.291 1.00 96.69 72 LEU A N 1
ATOM 575 C CA . LEU A 1 72 ? 1.821 2.483 -14.148 1.00 96.69 72 LEU A CA 1
ATOM 576 C C . LEU A 1 72 ? 0.957 2.849 -12.939 1.00 96.69 72 LEU A C 1
ATOM 578 O O . LEU A 1 72 ? 0.157 3.783 -13.004 1.00 96.69 72 LEU A O 1
ATOM 582 N N . VAL A 1 73 ? 1.178 2.163 -11.824 1.00 97.00 73 VAL A N 1
ATOM 583 C CA . VAL A 1 73 ? 0.509 2.423 -10.549 1.00 97.00 73 VAL A CA 1
ATOM 584 C C . VAL A 1 73 ? 1.511 3.077 -9.603 1.00 97.00 73 VAL A C 1
ATOM 586 O O . VAL A 1 73 ? 2.547 2.499 -9.280 1.00 97.00 73 VAL A O 1
ATOM 589 N N . VAL A 1 74 ? 1.213 4.302 -9.173 1.00 95.62 74 VAL A N 1
ATOM 590 C CA . VAL A 1 74 ? 2.035 5.078 -8.233 1.00 95.62 74 VAL A CA 1
ATOM 591 C C . VAL A 1 74 ? 1.293 5.153 -6.907 1.00 95.62 74 VAL A C 1
ATOM 593 O O . VAL A 1 74 ? 0.164 5.642 -6.863 1.00 95.62 74 VAL A O 1
ATOM 596 N N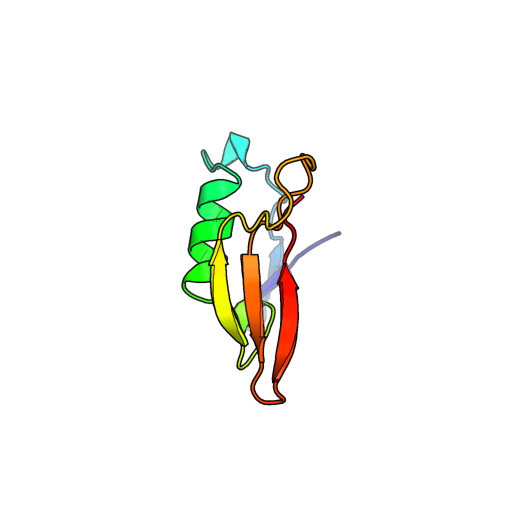 . ILE A 1 75 ? 1.920 4.672 -5.837 1.00 95.00 75 ILE A N 1
ATOM 597 C CA . ILE A 1 75 ? 1.354 4.693 -4.487 1.00 95.00 75 ILE A CA 1
ATOM 598 C C . ILE A 1 75 ? 2.261 5.561 -3.612 1.00 95.00 75 ILE A C 1
ATOM 600 O O . ILE A 1 75 ? 3.459 5.307 -3.496 1.00 95.00 75 ILE A O 1
ATOM 604 N N . GLU A 1 76 ? 1.650 6.573 -3.001 1.00 93.94 76 GLU A N 1
ATOM 605 C CA . GLU A 1 76 ? 2.274 7.576 -2.137 1.00 93.94 76 GLU A CA 1
ATOM 606 C C . GLU A 1 76 ? 1.598 7.541 -0.769 1.00 93.94 76 GLU A C 1
ATOM 608 O O . GLU A 1 76 ? 0.373 7.679 -0.679 1.00 93.94 76 GLU A O 1
ATOM 613 N N . LEU A 1 77 ? 2.385 7.380 0.287 1.00 90.38 77 LEU A N 1
ATOM 614 C CA . LEU A 1 77 ? 1.908 7.385 1.664 1.00 90.38 77 LEU A CA 1
ATOM 615 C C . LEU A 1 77 ? 2.013 8.805 2.240 1.00 90.38 77 LEU A C 1
ATOM 617 O O . LEU A 1 77 ? 2.836 9.624 1.810 1.00 90.38 77 LEU A O 1
ATOM 621 N N . LYS A 1 78 ? 1.078 9.146 3.131 1.00 84.31 78 LYS A N 1
ATOM 622 C CA . LYS A 1 78 ? 0.947 10.456 3.780 1.00 84.31 78 LYS A CA 1
ATOM 623 C C . LYS A 1 78 ? 0.485 10.283 5.220 1.00 84.31 78 LYS A C 1
ATOM 625 O O . LYS A 1 78 ? -0.218 9.281 5.495 1.00 84.31 78 LYS A O 1
#

Radius of gyration: 16.28 Å; chains: 1; bounding box: 46×26×38 Å

pLDDT: mean 92.06, std 5.8, range [70.31, 97.88]

Foldseek 3Di:
DWDWDDDPNDTDTDDDDDCVVVVHDLVVVLVVCQVPVCVPPNQKHWDDAQDDPDPPDPDTFGTWTAHPVRDIDTDHDD